Protein AF-A0A846C9Q1-F1 (afdb_monomer_lite)

Structure (mmCIF, N/CA/C/O backbone):
data_AF-A0A846C9Q1-F1
#
_entry.id   AF-A0A846C9Q1-F1
#
loop_
_atom_site.group_PDB
_atom_site.id
_atom_site.type_symbol
_atom_site.label_atom_id
_atom_site.label_alt_id
_atom_site.label_comp_id
_atom_site.label_asym_id
_atom_site.label_entity_id
_atom_site.label_seq_id
_atom_site.pdbx_PDB_ins_code
_atom_site.Cartn_x
_atom_site.Cartn_y
_atom_site.Cartn_z
_atom_site.occupancy
_atom_site.B_iso_or_equiv
_atom_site.auth_seq_id
_atom_site.auth_comp_id
_atom_site.auth_asym_id
_atom_site.auth_atom_id
_atom_site.pdbx_PDB_model_num
ATOM 1 N N . MET A 1 1 ? 12.364 6.479 34.726 1.00 49.84 1 MET A N 1
ATOM 2 C CA . MET A 1 1 ? 11.365 5.394 34.587 1.00 49.84 1 MET A CA 1
ATOM 3 C C . MET A 1 1 ? 10.476 5.711 33.387 1.00 49.84 1 MET A C 1
ATOM 5 O O . MET A 1 1 ? 9.867 6.771 33.393 1.00 49.84 1 MET A O 1
ATOM 9 N N . LEU A 1 2 ? 10.453 4.878 32.338 1.00 64.81 2 LEU A N 1
ATOM 10 C CA . LEU A 1 2 ? 9.672 5.144 31.117 1.00 64.81 2 LEU A CA 1
ATOM 11 C C . LEU A 1 2 ? 8.307 4.436 31.206 1.00 64.81 2 LEU A C 1
ATOM 13 O O . LEU A 1 2 ? 8.243 3.208 31.170 1.00 64.81 2 LEU A O 1
ATOM 17 N N . LEU A 1 3 ? 7.218 5.194 31.336 1.00 70.69 3 LEU A N 1
ATOM 18 C CA . LEU A 1 3 ? 5.853 4.656 31.340 1.00 70.69 3 LEU A CA 1
ATOM 19 C C . LEU A 1 3 ? 5.427 4.312 29.905 1.00 70.69 3 LEU A C 1
ATOM 21 O O . LEU A 1 3 ? 5.179 5.198 29.090 1.00 70.69 3 LEU A O 1
ATOM 25 N N . LYS A 1 4 ? 5.343 3.015 29.582 1.00 68.00 4 LYS A N 1
ATOM 26 C CA . LYS A 1 4 ? 4.784 2.533 28.310 1.00 68.00 4 LYS A CA 1
ATOM 27 C C . LYS A 1 4 ? 3.282 2.302 28.469 1.00 68.00 4 LYS A C 1
ATOM 29 O O . LYS A 1 4 ? 2.857 1.245 28.931 1.00 68.00 4 LYS A O 1
ATOM 34 N N . TYR A 1 5 ? 2.476 3.282 28.077 1.00 76.62 5 TYR A N 1
ATOM 35 C CA . TYR A 1 5 ? 1.022 3.137 28.049 1.00 76.62 5 TYR A CA 1
ATOM 36 C C . TYR A 1 5 ? 0.590 2.282 26.852 1.00 76.62 5 TYR A C 1
ATOM 38 O O . TYR A 1 5 ? 0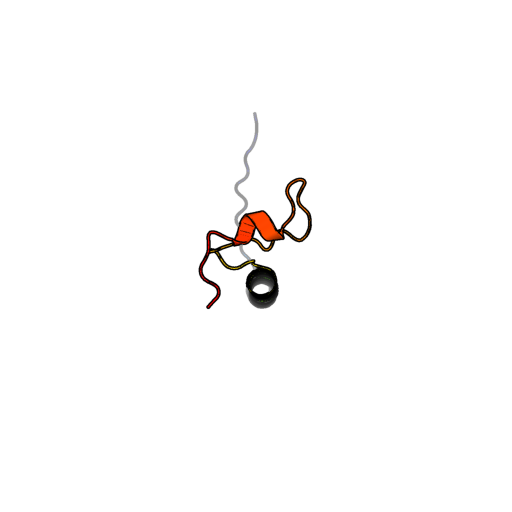.910 2.583 25.702 1.00 76.62 5 TYR A O 1
ATOM 46 N N . LYS A 1 6 ? -0.153 1.202 27.116 1.00 76.50 6 LYS A N 1
ATOM 47 C CA . LYS A 1 6 ? -0.830 0.422 26.073 1.00 76.50 6 LYS A CA 1
ATOM 48 C C . LYS A 1 6 ? -2.205 1.035 25.824 1.00 76.50 6 LYS A C 1
ATOM 50 O O . LYS A 1 6 ? -3.143 0.785 26.577 1.00 76.50 6 LYS A O 1
ATOM 55 N N . TYR A 1 7 ? -2.332 1.826 24.765 1.00 74.44 7 TYR A N 1
ATOM 56 C CA . TYR A 1 7 ? -3.622 2.368 24.349 1.00 74.44 7 TYR A CA 1
ATOM 57 C C . TYR A 1 7 ? -4.377 1.332 23.513 1.00 74.44 7 TYR A C 1
ATOM 59 O O . TYR A 1 7 ? -3.892 0.881 22.478 1.00 74.44 7 TYR A O 1
ATOM 67 N N . LYS A 1 8 ? -5.578 0.950 23.960 1.00 79.12 8 LYS A N 1
ATOM 68 C CA . LYS A 1 8 ? -6.514 0.147 23.164 1.00 79.12 8 LYS A CA 1
ATOM 69 C C . LYS A 1 8 ? -7.602 1.068 22.630 1.00 79.12 8 LYS A C 1
ATOM 71 O O . LYS A 1 8 ? -8.414 1.574 23.402 1.00 79.12 8 LYS A O 1
ATOM 76 N N . LEU A 1 9 ? -7.632 1.262 21.315 1.00 80.75 9 LEU A N 1
ATOM 77 C CA . LEU A 1 9 ? -8.726 1.963 20.651 1.00 80.75 9 LEU A CA 1
ATOM 78 C C . LEU A 1 9 ? -10.001 1.120 20.790 1.00 80.75 9 LEU A C 1
ATOM 80 O O . LEU A 1 9 ? -10.067 -0.012 20.313 1.00 80.75 9 LEU A O 1
ATOM 84 N N . LYS A 1 10 ? -11.002 1.665 21.482 1.00 88.00 10 LYS A N 1
ATOM 85 C CA . LYS A 1 10 ? -12.360 1.115 21.562 1.00 88.00 10 LYS A CA 1
ATOM 86 C C . LYS A 1 10 ? -13.293 2.072 20.816 1.00 88.00 10 LYS A C 1
ATOM 88 O O . LYS A 1 10 ? -13.882 2.943 21.455 1.00 88.00 10 LYS A O 1
ATOM 93 N N . PRO A 1 11 ? -13.364 1.989 19.477 1.00 86.88 11 PRO A N 1
ATOM 94 C CA . PRO A 1 11 ? -14.184 2.907 18.703 1.00 86.88 11 PRO A CA 1
ATOM 95 C C . PRO A 1 11 ? -15.661 2.732 19.059 1.00 86.88 11 PRO A C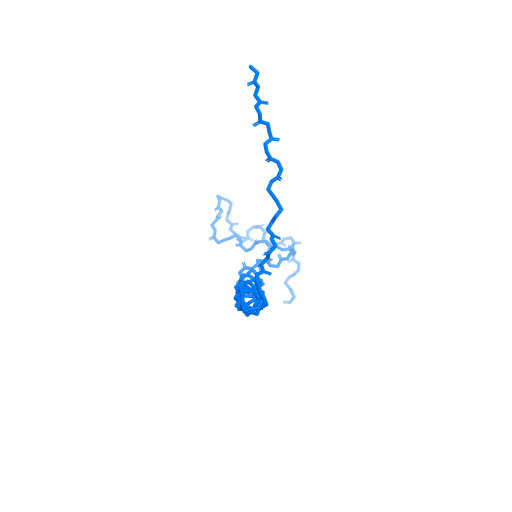 1
ATOM 97 O O . PRO A 1 11 ? -16.152 1.616 19.244 1.00 86.88 11 PRO A O 1
ATOM 100 N N . HIS A 1 12 ? -16.384 3.846 19.125 1.00 94.00 12 HIS A N 1
ATOM 101 C CA . HIS A 1 12 ? -17.838 3.819 19.214 1.00 94.00 12 HIS A CA 1
ATOM 102 C C . HIS A 1 12 ? -18.435 3.211 17.931 1.00 94.00 12 HIS A C 1
ATOM 104 O O . HIS A 1 12 ? -17.821 3.286 16.866 1.00 94.00 12 HIS A O 1
ATOM 110 N N . LYS A 1 13 ? -19.664 2.675 17.985 1.00 93.62 13 LYS A N 1
ATOM 111 C CA . LYS A 1 13 ? -20.323 2.014 16.835 1.00 93.62 13 LYS A CA 1
ATOM 112 C C . LYS A 1 13 ? -20.257 2.845 15.544 1.00 93.62 13 LYS A C 1
ATOM 114 O O . LYS A 1 13 ? -19.906 2.328 14.493 1.00 93.62 13 LYS A O 1
ATOM 119 N N . ARG A 1 14 ? -20.514 4.156 15.638 1.00 95.25 14 ARG A N 1
ATOM 120 C CA . ARG A 1 14 ? -20.413 5.090 14.497 1.00 95.25 14 ARG A CA 1
ATOM 121 C C . ARG A 1 14 ? -18.983 5.227 13.959 1.00 95.25 14 ARG A C 1
ATOM 123 O O . ARG A 1 14 ? -18.786 5.221 12.752 1.00 95.25 14 ARG A O 1
ATOM 130 N N . GLN A 1 15 ? -17.989 5.318 14.842 1.00 94.12 15 GLN A N 1
ATOM 131 C CA . GLN A 1 15 ? -16.580 5.419 14.448 1.00 94.12 15 GLN A CA 1
ATOM 132 C C . GLN A 1 15 ? -16.101 4.137 13.763 1.00 94.12 15 GLN A C 1
ATOM 134 O O . GLN A 1 15 ? -15.377 4.213 12.778 1.00 94.12 15 GLN A O 1
ATOM 139 N N . ALA A 1 16 ? -16.542 2.969 14.238 1.00 95.00 16 ALA A N 1
ATOM 140 C CA . ALA A 1 16 ? -16.196 1.686 13.633 1.00 95.00 16 ALA A CA 1
ATOM 141 C C . ALA A 1 16 ? -16.681 1.587 12.176 1.00 95.00 16 ALA A C 1
ATOM 143 O O . ALA A 1 16 ? -15.921 1.158 11.313 1.00 95.00 16 ALA A O 1
ATOM 144 N N . VAL A 1 17 ? -17.903 2.052 11.887 1.00 96.62 17 VAL A N 1
ATOM 145 C CA . VAL A 1 17 ? -18.442 2.095 10.515 1.00 96.62 17 VAL A CA 1
ATOM 146 C C . VAL A 1 17 ? -17.612 3.019 9.621 1.00 96.62 17 VAL A C 1
ATOM 148 O O . VAL A 1 17 ? -17.241 2.633 8.517 1.00 96.62 17 VAL A O 1
ATOM 151 N N . ILE A 1 18 ? -17.263 4.214 10.109 1.00 96.88 18 ILE A N 1
ATOM 152 C CA . ILE A 1 18 ? -16.439 5.173 9.356 1.00 96.88 18 ILE A CA 1
ATOM 153 C C . ILE A 1 18 ? -15.068 4.568 9.032 1.00 96.88 18 ILE A C 1
ATOM 155 O O . ILE A 1 18 ? -14.636 4.598 7.881 1.00 96.88 18 ILE A O 1
ATOM 159 N N . ILE A 1 19 ? -14.414 3.969 10.031 1.00 96.12 19 ILE A N 1
ATOM 160 C CA . ILE A 1 19 ? -13.112 3.317 9.860 1.00 96.12 19 ILE A CA 1
ATOM 161 C C . ILE A 1 19 ? -13.216 2.157 8.862 1.00 96.12 19 ILE A C 1
ATOM 163 O O . ILE A 1 19 ? -12.361 2.039 7.991 1.00 96.12 19 ILE A O 1
ATOM 167 N N . SER A 1 20 ? -14.269 1.339 8.937 1.00 96.31 20 SER A N 1
ATOM 168 C CA . SER A 1 20 ? -14.505 0.250 7.980 1.00 96.31 20 SER A CA 1
ATOM 169 C C . SER A 1 20 ? -14.618 0.772 6.546 1.00 96.31 20 SER A C 1
ATOM 171 O O . SER A 1 20 ? -13.955 0.258 5.648 1.00 96.31 20 SER A O 1
ATOM 173 N N . ASN A 1 21 ? -15.380 1.847 6.334 1.00 97.88 21 ASN A N 1
ATOM 174 C CA . ASN A 1 21 ? -15.533 2.458 5.013 1.00 97.88 21 ASN A CA 1
ATOM 175 C C . ASN A 1 21 ? -14.200 3.008 4.485 1.00 97.88 21 ASN A C 1
ATOM 177 O O . ASN A 1 21 ? -13.861 2.821 3.315 1.00 97.88 21 ASN A O 1
ATOM 181 N N . TRP A 1 22 ? -13.410 3.659 5.342 1.00 97.75 22 TRP A N 1
ATOM 182 C CA . TRP A 1 22 ? -12.076 4.143 4.979 1.00 97.75 22 TRP A CA 1
ATOM 183 C C . TRP A 1 22 ? -11.117 3.001 4.639 1.00 97.75 22 TRP A C 1
ATOM 185 O O . TRP A 1 22 ? -10.367 3.096 3.663 1.00 97.75 22 TRP A O 1
ATOM 195 N N . LEU A 1 23 ? -11.161 1.901 5.391 1.00 97.56 23 LEU A N 1
ATOM 196 C CA . LEU A 1 23 ? -10.368 0.708 5.101 1.00 97.56 23 LEU A CA 1
ATOM 197 C C . LEU A 1 23 ? -10.746 0.101 3.750 1.00 97.56 23 LEU A C 1
ATOM 199 O O . LEU A 1 23 ? -9.868 -0.263 2.971 1.00 97.56 23 LEU A O 1
ATOM 203 N N . GLU A 1 24 ? -12.033 0.046 3.417 1.00 98.25 24 GLU A N 1
ATOM 204 C CA . GLU A 1 24 ? -12.457 -0.444 2.108 1.00 98.25 24 GLU A CA 1
ATOM 205 C C . GLU A 1 24 ? -11.989 0.451 0.961 1.00 98.25 24 GLU A C 1
ATOM 207 O O . GLU A 1 24 ? -11.506 -0.060 -0.054 1.00 98.25 24 GLU A O 1
ATOM 212 N N . MET A 1 25 ? -12.102 1.773 1.112 1.00 98.31 25 MET A N 1
ATOM 213 C CA . MET A 1 25 ? -11.642 2.722 0.095 1.00 98.31 25 MET A CA 1
ATOM 214 C C . MET A 1 25 ? -10.132 2.635 -0.113 1.00 98.31 25 MET A C 1
ATOM 216 O O . MET A 1 25 ? -9.669 2.543 -1.250 1.00 98.31 25 MET A O 1
ATOM 220 N N . THR A 1 26 ? -9.359 2.600 0.972 1.00 98.38 26 THR A N 1
ATOM 221 C CA . THR A 1 26 ? -7.895 2.496 0.894 1.00 98.38 26 THR A CA 1
ATOM 222 C C . THR A 1 26 ? -7.450 1.149 0.330 1.00 98.38 26 THR A C 1
ATOM 224 O O . THR A 1 26 ? -6.546 1.124 -0.504 1.00 98.38 26 THR A O 1
ATOM 227 N N . ARG A 1 27 ? -8.128 0.044 0.671 1.00 98.31 27 ARG A N 1
ATOM 228 C CA . ARG A 1 27 ? -7.885 -1.274 0.062 1.00 98.31 27 ARG A CA 1
ATOM 229 C C . ARG A 1 27 ? -8.110 -1.249 -1.449 1.00 98.31 27 ARG A C 1
ATOM 231 O O . ARG A 1 27 ? -7.263 -1.730 -2.198 1.00 98.31 27 ARG A O 1
ATOM 238 N N . LYS A 1 28 ? -9.235 -0.687 -1.906 1.00 98.31 28 LYS A N 1
ATOM 239 C CA . LYS A 1 28 ? -9.542 -0.568 -3.343 1.00 98.31 28 LYS A CA 1
ATOM 240 C C . LYS A 1 28 ? -8.490 0.280 -4.058 1.00 98.31 28 LYS A C 1
ATOM 242 O O . LYS A 1 28 ? -7.978 -0.140 -5.090 1.00 98.31 28 LYS A O 1
ATOM 247 N N . GLN A 1 29 ? -8.121 1.417 -3.471 1.00 98.44 29 GLN A N 1
ATOM 248 C CA . GLN A 1 29 ? -7.117 2.315 -4.038 1.00 98.44 29 GLN A CA 1
ATOM 249 C C . GLN A 1 29 ? -5.734 1.664 -4.131 1.00 98.44 29 GLN A C 1
ATOM 251 O O . GLN A 1 29 ? -5.049 1.807 -5.143 1.00 98.44 29 GLN A O 1
ATOM 256 N N . TYR A 1 30 ? -5.328 0.937 -3.090 1.00 98.25 30 TYR A N 1
ATOM 257 C CA . TYR A 1 30 ? -4.075 0.191 -3.086 1.00 98.25 30 TYR A CA 1
ATOM 258 C C . TYR A 1 30 ? -4.061 -0.867 -4.191 1.00 98.25 30 TYR A C 1
ATOM 260 O O . TYR A 1 30 ? -3.129 -0.897 -4.992 1.00 98.25 30 TYR A O 1
ATOM 268 N N . ASN A 1 31 ? -5.118 -1.679 -4.282 1.00 98.31 31 ASN A N 1
ATOM 269 C CA . ASN A 1 31 ? -5.226 -2.726 -5.296 1.00 98.31 31 ASN A CA 1
ATOM 270 C C . ASN A 1 31 ? -5.200 -2.151 -6.718 1.00 98.31 31 ASN A C 1
ATOM 272 O O . ASN A 1 31 ? -4.520 -2.701 -7.579 1.00 98.31 31 ASN A O 1
ATOM 276 N N . TYR A 1 32 ? -5.888 -1.031 -6.951 1.00 98.19 32 TYR A N 1
ATOM 277 C CA . TYR A 1 32 ? -5.874 -0.343 -8.241 1.00 98.19 32 TYR A CA 1
ATOM 278 C C . TYR A 1 32 ? -4.455 0.103 -8.628 1.00 98.19 32 TYR A C 1
ATOM 280 O O . TYR A 1 32 ? -3.960 -0.254 -9.694 1.00 98.19 32 TYR A O 1
ATOM 288 N N . ARG A 1 33 ? -3.745 0.798 -7.727 1.00 98.00 33 ARG A N 1
ATOM 289 C CA . ARG A 1 33 ? -2.371 1.259 -7.998 1.00 98.00 33 ARG A CA 1
ATOM 290 C C . ARG A 1 33 ? -1.368 0.117 -8.139 1.00 98.00 33 ARG A C 1
ATOM 292 O O . ARG A 1 33 ? -0.402 0.234 -8.892 1.00 98.00 33 ARG A O 1
ATOM 299 N N . LEU A 1 34 ? -1.569 -0.978 -7.406 1.00 97.94 34 LEU A N 1
ATOM 300 C CA . LEU A 1 34 ? -0.754 -2.180 -7.549 1.00 97.94 34 LEU A CA 1
ATOM 301 C C . LEU A 1 34 ? -0.924 -2.784 -8.947 1.00 97.94 34 LEU A C 1
ATOM 303 O O . LEU A 1 34 ? 0.077 -3.111 -9.580 1.00 97.94 34 LEU A O 1
ATOM 307 N N . ALA A 1 35 ? -2.162 -2.872 -9.441 1.00 98.12 35 ALA A N 1
ATOM 308 C CA . ALA A 1 35 ? -2.444 -3.352 -10.789 1.00 98.12 35 ALA A CA 1
ATOM 309 C C . ALA A 1 35 ? -1.796 -2.458 -11.857 1.00 98.12 35 ALA A C 1
ATOM 311 O O . ALA A 1 35 ? -1.126 -2.971 -12.746 1.00 98.12 35 ALA A O 1
ATOM 312 N N . GLU A 1 36 ? -1.893 -1.129 -11.733 1.00 97.56 36 GLU A N 1
ATOM 313 C CA . GLU A 1 36 ? -1.216 -0.200 -12.655 1.00 97.56 36 GLU A CA 1
ATOM 3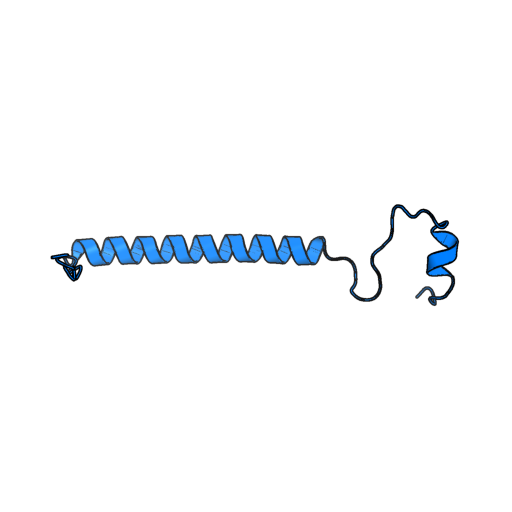14 C C . GLU A 1 36 ? 0.301 -0.419 -12.691 1.00 97.56 36 GLU A C 1
ATOM 316 O O . GLU A 1 36 ? 0.905 -0.438 -13.764 1.00 97.56 36 GLU A O 1
ATOM 321 N N . ARG A 1 37 ? 0.929 -0.629 -11.527 1.00 96.50 37 ARG A N 1
ATOM 322 C CA . ARG A 1 37 ? 2.366 -0.915 -11.449 1.00 96.50 37 ARG A CA 1
ATOM 323 C C . ARG A 1 37 ? 2.722 -2.235 -12.131 1.00 96.50 37 ARG A C 1
ATOM 325 O O . ARG A 1 37 ? 3.742 -2.290 -12.813 1.00 96.50 37 ARG A O 1
ATOM 332 N N . LEU A 1 38 ? 1.926 -3.282 -11.922 1.00 95.25 38 LEU A N 1
ATOM 333 C CA . LEU A 1 38 ? 2.152 -4.582 -12.556 1.00 95.25 38 LEU A CA 1
ATOM 334 C C . LEU A 1 38 ? 1.987 -4.486 -14.072 1.00 95.25 38 LEU A C 1
ATOM 336 O O . LEU A 1 38 ? 2.877 -4.921 -14.791 1.00 95.25 38 LEU A O 1
ATOM 340 N N . ASN A 1 39 ? 0.938 -3.815 -14.545 1.00 95.69 39 ASN A N 1
ATOM 341 C CA . ASN A 1 39 ? 0.719 -3.578 -15.971 1.00 95.69 39 ASN A CA 1
ATOM 342 C C . ASN A 1 39 ? 1.880 -2.798 -16.597 1.00 95.69 39 ASN A C 1
ATOM 344 O O . ASN A 1 39 ? 2.358 -3.151 -17.671 1.00 95.69 39 ASN A O 1
ATOM 348 N N . TRP A 1 40 ? 2.367 -1.752 -15.920 1.00 92.25 40 TRP A N 1
ATOM 349 C CA . TRP A 1 40 ? 3.537 -1.008 -16.385 1.00 92.25 40 TRP A CA 1
ATOM 350 C C . TRP A 1 40 ? 4.781 -1.894 -16.442 1.00 92.25 40 TRP A C 1
ATOM 352 O O . TRP A 1 40 ? 5.521 -1.851 -17.421 1.00 92.25 40 TRP A O 1
ATOM 362 N N . PHE A 1 41 ? 5.003 -2.719 -15.416 1.00 87.56 41 PHE A N 1
ATOM 363 C CA . PHE A 1 41 ? 6.114 -3.659 -15.409 1.00 87.56 41 PHE A CA 1
ATOM 364 C C . PHE A 1 41 ? 6.000 -4.648 -16.568 1.00 87.56 41 PHE A C 1
ATOM 366 O O . PHE A 1 41 ? 6.964 -4.799 -17.300 1.00 87.56 41 PHE A O 1
ATOM 373 N N . GLU A 1 42 ? 4.843 -5.268 -16.791 1.00 87.00 42 GLU A N 1
ATOM 374 C CA . GLU A 1 42 ? 4.629 -6.200 -17.904 1.00 87.00 42 GLU A CA 1
ATOM 375 C C . GLU A 1 42 ? 4.822 -5.539 -19.273 1.00 87.00 42 GLU A C 1
ATOM 377 O O . GLU A 1 42 ? 5.449 -6.136 -20.146 1.00 87.00 42 GLU A O 1
ATOM 382 N N . ALA A 1 43 ? 4.365 -4.295 -19.440 1.00 85.00 43 ALA A N 1
ATOM 383 C CA . ALA A 1 43 ? 4.531 -3.536 -20.678 1.00 85.00 43 ALA A CA 1
ATOM 384 C C . ALA A 1 43 ? 5.987 -3.118 -20.943 1.00 85.00 43 ALA A C 1
ATOM 386 O O . ALA A 1 43 ? 6.408 -3.046 -22.095 1.00 85.00 43 ALA A O 1
ATOM 387 N N . MET A 1 44 ? 6.754 -2.825 -19.890 1.00 78.88 44 MET A N 1
ATOM 388 C CA . 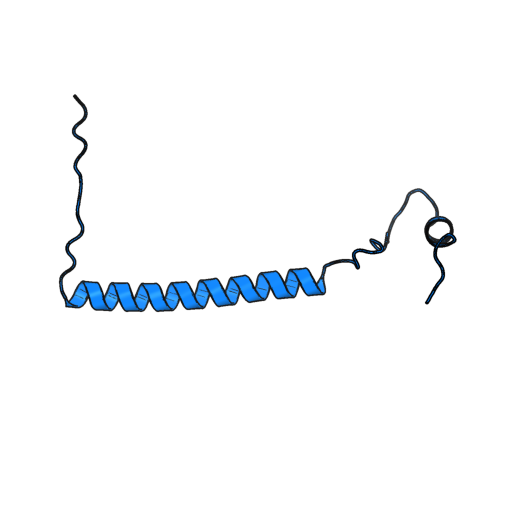MET A 1 44 ? 8.127 -2.311 -19.998 1.00 78.88 44 MET A CA 1
ATOM 389 C C . MET A 1 44 ? 9.191 -3.390 -19.793 1.00 78.88 44 MET A C 1
ATOM 391 O O . MET A 1 44 ? 10.384 -3.128 -19.967 1.00 78.88 44 MET A O 1
ATOM 395 N N . ARG A 1 45 ? 8.798 -4.603 -19.395 1.00 71.62 45 ARG A N 1
ATOM 396 C CA . ARG A 1 45 ? 9.739 -5.696 -19.180 1.00 71.62 45 ARG A CA 1
ATOM 397 C C . ARG A 1 45 ? 10.267 -6.165 -20.528 1.00 71.62 45 ARG A C 1
ATOM 399 O O . ARG A 1 45 ? 9.516 -6.643 -21.373 1.00 71.62 45 ARG A O 1
ATOM 406 N N . ALA A 1 46 ? 11.582 -6.097 -20.697 1.00 67.62 46 ALA A N 1
ATOM 407 C CA . ALA A 1 46 ? 12.239 -6.772 -21.804 1.00 67.62 46 ALA A CA 1
ATOM 408 C C . ALA A 1 46 ? 12.042 -8.299 -21.680 1.00 67.62 46 ALA A C 1
ATOM 410 O O . ALA A 1 46 ? 12.000 -8.824 -20.560 1.00 67.62 46 ALA A O 1
ATOM 411 N N . PRO A 1 47 ? 11.904 -9.039 -22.792 1.00 67.44 47 PRO A N 1
ATOM 412 C CA . PRO A 1 47 ? 11.778 -10.491 -22.741 1.00 67.44 47 PRO A CA 1
ATOM 413 C C . PRO A 1 47 ? 12.942 -11.107 -21.953 1.00 67.44 47 PRO A C 1
ATOM 415 O O . PRO A 1 47 ? 14.094 -10.725 -22.123 1.00 67.44 47 PRO A O 1
ATOM 418 N N . ILE A 1 48 ? 12.644 -12.088 -21.091 1.00 61.25 48 ILE A N 1
ATOM 419 C CA . ILE A 1 48 ? 13.640 -12.747 -20.217 1.00 61.25 48 ILE A CA 1
ATOM 420 C C . ILE A 1 48 ? 14.799 -13.340 -21.035 1.00 61.25 48 ILE A C 1
ATOM 422 O O . ILE A 1 48 ? 15.917 -13.447 -20.542 1.00 61.25 48 ILE A O 1
ATOM 426 N N . GLN A 1 49 ? 14.539 -13.705 -22.292 1.00 60.38 49 GLN A N 1
ATOM 427 C CA . GLN A 1 49 ? 15.543 -14.275 -23.184 1.00 60.38 49 GLN A CA 1
ATOM 428 C C . GLN A 1 49 ? 16.557 -13.244 -23.701 1.00 60.38 49 GLN A C 1
ATOM 430 O O . GLN A 1 49 ? 17.645 -13.645 -24.101 1.00 60.38 49 GLN A O 1
ATOM 435 N N . HIS A 1 50 ? 16.251 -11.941 -23.680 1.00 62.25 50 HIS A N 1
ATOM 436 C CA . HIS A 1 50 ? 17.204 -10.894 -24.053 1.00 62.25 50 HIS A CA 1
ATOM 437 C C . HIS A 1 50 ? 16.700 -9.488 -23.695 1.00 62.25 50 HIS A C 1
ATOM 439 O O . HIS A 1 50 ? 15.626 -9.053 -24.113 1.00 62.25 50 HIS A O 1
ATOM 445 N N . CYS A 1 51 ? 17.545 -8.701 -23.031 1.00 61.28 51 CYS A N 1
ATOM 446 C CA . CYS A 1 51 ? 17.398 -7.249 -23.067 1.00 61.28 51 CYS A CA 1
ATOM 447 C C . CYS A 1 51 ? 17.787 -6.753 -24.466 1.00 61.28 51 CYS A C 1
ATOM 449 O O . CYS A 1 51 ? 18.889 -7.042 -24.940 1.00 61.28 51 CYS A O 1
ATOM 451 N N . THR A 1 52 ? 16.902 -6.010 -25.134 1.00 61.62 52 THR A N 1
ATOM 452 C CA . THR A 1 52 ? 17.238 -5.288 -26.366 1.00 61.62 52 THR A CA 1
ATOM 453 C C . THR A 1 52 ? 18.206 -4.160 -26.014 1.00 61.62 52 THR A C 1
ATOM 455 O O . THR A 1 52 ? 17.816 -3.134 -25.457 1.00 61.62 52 THR A O 1
ATOM 458 N N . LEU A 1 53 ? 19.499 -4.379 -26.259 1.00 65.81 53 LEU A N 1
ATOM 459 C CA . LEU A 1 53 ? 20.531 -3.369 -26.050 1.00 65.81 53 LEU A CA 1
ATOM 460 C C . LEU A 1 53 ? 20.419 -2.337 -27.172 1.00 65.81 53 LEU A C 1
ATOM 462 O O . LEU A 1 53 ? 20.930 -2.543 -28.269 1.00 65.81 53 LEU A O 1
ATOM 466 N N . ASN A 1 54 ? 19.754 -1.217 -26.889 1.00 61.22 54 ASN A N 1
ATOM 467 C CA . ASN A 1 54 ? 19.644 -0.107 -27.842 1.00 61.22 54 ASN A CA 1
ATOM 468 C C . ASN A 1 54 ? 20.972 0.649 -28.011 1.00 61.22 54 ASN A C 1
ATOM 470 O O . ASN A 1 54 ? 21.174 1.322 -29.017 1.00 61.22 54 ASN A O 1
ATOM 474 N N . VAL A 1 55 ? 21.875 0.545 -27.030 1.00 61.12 55 VAL A N 1
ATOM 475 C CA . VAL A 1 55 ? 23.203 1.165 -27.053 1.00 61.12 55 VAL A CA 1
ATOM 476 C C . VAL A 1 55 ? 24.208 0.198 -26.434 1.00 61.12 55 VAL A C 1
ATOM 478 O O . VAL A 1 55 ? 23.987 -0.326 -25.343 1.00 61.12 55 VAL A O 1
ATOM 481 N N . SER A 1 56 ? 25.312 -0.045 -27.134 1.00 68.38 56 SER A N 1
ATOM 482 C CA . SER A 1 56 ? 26.414 -0.893 -26.682 1.00 68.38 56 SER A CA 1
ATOM 483 C C . SER A 1 56 ? 27.728 -0.392 -27.283 1.00 68.38 56 SER A C 1
ATOM 485 O O . SER A 1 56 ? 27.752 0.106 -28.406 1.00 68.38 56 SER A O 1
ATOM 487 N N . VAL A 1 57 ? 28.826 -0.545 -26.534 1.00 77.31 57 VAL A N 1
ATOM 488 C CA . VAL A 1 57 ? 30.196 -0.270 -27.009 1.00 77.31 57 VAL A CA 1
ATOM 489 C C . VAL A 1 57 ? 30.591 -1.244 -28.127 1.00 77.31 57 VAL A C 1
ATOM 491 O O . VAL A 1 57 ? 31.333 -0.893 -29.040 1.00 77.31 57 VAL A O 1
ATOM 494 N N . VAL A 1 58 ? 30.061 -2.468 -28.081 1.00 73.56 58 VAL A N 1
ATOM 495 C CA . VAL A 1 58 ? 30.164 -3.449 -29.167 1.00 73.56 58 VAL A CA 1
ATOM 496 C C . VAL A 1 58 ? 29.011 -3.221 -30.151 1.00 73.56 58 VAL A C 1
ATOM 498 O O . VAL A 1 58 ? 27.872 -3.104 -29.688 1.00 73.56 58 VAL A O 1
ATOM 501 N N . PRO A 1 59 ? 29.252 -3.206 -31.478 1.00 72.50 59 PRO A N 1
ATOM 502 C CA . PRO A 1 59 ? 28.188 -3.080 -32.470 1.00 72.50 59 PRO A CA 1
ATOM 503 C C . PRO A 1 59 ? 27.077 -4.106 -32.232 1.00 72.50 59 PRO A C 1
ATOM 505 O O . PRO A 1 59 ? 27.346 -5.306 -32.147 1.00 72.50 59 PRO A O 1
ATOM 508 N N . VAL A 1 60 ? 25.836 -3.627 -32.124 1.00 66.25 60 VAL A N 1
ATOM 509 C CA . VAL A 1 60 ? 24.656 -4.424 -31.739 1.00 66.25 60 VAL A CA 1
ATOM 510 C C . VAL A 1 60 ? 24.443 -5.622 -32.671 1.00 66.25 60 VAL A C 1
ATOM 512 O O . VAL A 1 60 ? 24.068 -6.704 -32.222 1.00 66.25 60 VAL A O 1
ATOM 515 N N . GLU A 1 61 ? 24.785 -5.462 -33.951 1.00 69.62 61 GLU A N 1
ATOM 516 C CA . GLU A 1 61 ? 24.777 -6.520 -34.966 1.00 69.62 61 GLU A CA 1
ATOM 517 C C . GLU A 1 61 ? 25.569 -7.756 -34.516 1.00 69.62 61 GLU A C 1
ATOM 519 O O . GLU A 1 61 ? 25.080 -8.876 -34.656 1.00 69.62 61 GLU A O 1
ATOM 524 N N . ARG A 1 62 ? 26.727 -7.566 -33.860 1.00 67.19 62 ARG A N 1
ATOM 525 C CA . ARG A 1 62 ? 27.573 -8.670 -3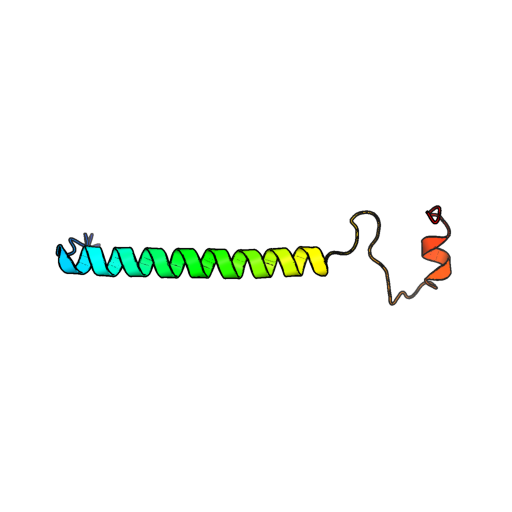3.383 1.00 67.19 62 ARG A CA 1
ATOM 526 C C . ARG A 1 62 ? 27.025 -9.415 -32.177 1.00 67.19 62 ARG A C 1
ATOM 528 O O . ARG A 1 62 ? 27.387 -10.571 -31.981 1.00 67.19 62 ARG A O 1
ATOM 535 N N . ILE A 1 63 ? 26.173 -8.781 -31.378 1.00 66.06 63 ILE A N 1
ATOM 536 C CA . ILE A 1 63 ? 25.646 -9.364 -30.137 1.00 66.06 63 ILE A CA 1
ATOM 537 C C . ILE A 1 63 ? 24.572 -10.408 -30.453 1.00 66.06 63 ILE A C 1
ATOM 539 O O . ILE A 1 63 ? 24.528 -11.467 -29.829 1.00 66.06 63 ILE A O 1
ATOM 543 N N . TYR A 1 64 ? 23.735 -10.137 -31.457 1.00 63.97 64 TYR A N 1
ATOM 544 C CA . TYR A 1 64 ? 22.615 -11.008 -31.818 1.00 63.97 64 TYR A CA 1
ATOM 545 C C . TYR A 1 64 ? 22.951 -12.068 -32.877 1.00 63.97 64 TYR A C 1
ATOM 547 O O . TYR A 1 64 ? 22.105 -12.903 -33.177 1.00 63.97 64 TYR A O 1
ATOM 555 N N . HIS A 1 65 ? 24.176 -12.102 -33.418 1.00 64.19 65 HIS A N 1
ATOM 556 C CA . HIS A 1 65 ? 24.581 -13.114 -34.408 1.00 64.19 65 HIS A CA 1
ATOM 557 C C . HIS A 1 65 ? 24.543 -14.561 -33.888 1.00 64.19 65 HIS A C 1
ATOM 559 O O . HIS A 1 65 ? 24.398 -15.480 -34.688 1.00 64.19 65 HIS A O 1
ATOM 565 N N . ALA A 1 66 ? 24.662 -14.774 -32.574 1.00 61.34 66 ALA A N 1
ATOM 566 C CA . ALA A 1 66 ? 24.657 -16.107 -31.967 1.00 61.34 66 ALA A CA 1
ATOM 567 C C . ALA A 1 66 ? 23.248 -16.655 -31.662 1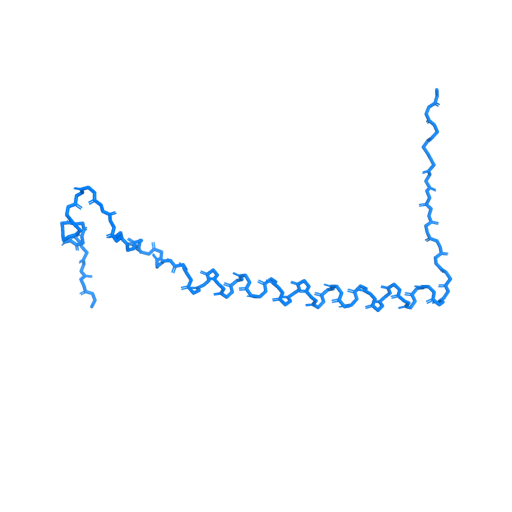.00 61.34 66 ALA A C 1
ATOM 569 O O . ALA A 1 66 ? 23.127 -17.800 -31.230 1.00 61.34 66 ALA A O 1
ATOM 570 N N . TYR A 1 67 ? 22.191 -15.862 -31.874 1.00 57.19 67 TYR A N 1
ATOM 571 C CA . TYR A 1 67 ? 20.817 -16.260 -31.574 1.00 57.19 67 TYR A CA 1
ATOM 572 C C . TYR A 1 67 ? 20.024 -16.462 -32.871 1.00 57.19 67 TYR A C 1
ATOM 574 O O . TYR A 1 67 ? 20.031 -15.577 -33.732 1.00 57.19 67 TYR A O 1
ATOM 582 N N . PRO A 1 68 ? 19.327 -17.600 -33.042 1.00 55.44 68 PRO A N 1
ATOM 583 C CA . PRO A 1 68 ? 18.465 -17.791 -34.197 1.00 55.44 68 PRO A CA 1
ATOM 584 C C . PRO A 1 68 ? 17.333 -16.761 -34.140 1.00 55.44 68 PRO A C 1
ATOM 586 O O . PRO A 1 68 ? 16.600 -16.679 -33.155 1.00 55.44 68 PRO A O 1
ATOM 589 N N . ARG A 1 69 ? 17.211 -15.952 -35.198 1.00 55.84 69 ARG A N 1
ATOM 590 C CA . ARG A 1 69 ? 16.024 -15.123 -35.416 1.00 55.84 69 ARG A CA 1
ATOM 591 C C . ARG A 1 69 ? 14.852 -16.072 -35.657 1.00 55.84 69 ARG A C 1
ATOM 593 O O . ARG A 1 69 ? 14.924 -16.881 -36.578 1.00 55.84 69 ARG A O 1
ATOM 600 N N . ILE A 1 70 ? 13.851 -16.001 -34.783 1.00 50.19 70 ILE A N 1
ATOM 601 C CA . ILE A 1 70 ? 12.538 -16.624 -34.989 1.00 50.19 70 ILE A CA 1
ATOM 602 C C . ILE A 1 70 ? 11.880 -15.964 -36.200 1.00 50.19 70 ILE A C 1
ATOM 604 O O . ILE A 1 70 ? 11.989 -14.718 -36.301 1.00 50.19 70 ILE A O 1
#

pLDDT: mean 80.46, std 15.72, range [49.84, 98.44]

Secondary structure (DSSP, 8-state):
------------HHHHHHHHHHHHHHHHHHHHHHHHHHHHHHHHPPPTT----SS-SS-HHHHHTTS---

Sequence (70 aa):
MLLKYKYKLKPHKRQAVIISNWLEMTRKQYNYRLAERLNWFEAMRAPIQHCTLNVSVVPVERIYHAYPRI

Radius of gyration: 26.28 Å; chains: 1; bounding box: 51×23×70 Å

Foldseek 3Di:
DDDDDDDDDPDDPVRVVVVVVVVVVVVVVVVVVVVVVVVVCVVPPDPPVDDQCPDDPPPSVVVCPVPDDD